Protein AF-A0A1V1WY96-F1 (afdb_monomer_lite)

Secondary structure (DSSP, 8-state):
--TTT-PPPTT-------PPTT---------SS--HHHHHHHHHHHHHHHTTSS--SS-GGGT----------EEEEE-TT--SSS-----TT----TT-GGGGT-EEEEE-TTSS-----------

Radius of gyration: 22.65 Å; chains: 1; bounding box: 55×50×58 Å

pLDDT: mean 75.64, std 17.56, range [29.48, 94.19]

Foldseek 3Di:
DDPPPPDQDVVNDDDDDDDDPPDDDDDDDDDDPDDLVVLVVVLVVLVCLQVQVDFDDPPVVVPHRRDHDPDDWDKDWDAPPDDPPQPFDQPPDDDDDPPDPCCVGTGITTADSNSDDDPPPPPPPDD

Structure (mmCIF, N/CA/C/O backbone):
data_AF-A0A1V1WY96-F1
#
_entry.id   AF-A0A1V1WY96-F1
#
loop_
_atom_site.group_PDB
_atom_site.id
_atom_site.type_symbol
_atom_site.label_atom_id
_atom_site.label_alt_id
_atom_site.label_comp_id
_atom_site.label_asym_id
_atom_site.label_entity_id
_atom_site.label_seq_id
_atom_site.pdbx_PDB_ins_code
_atom_site.Cartn_x
_atom_site.Cartn_y
_atom_site.Cartn_z
_atom_site.occupancy
_atom_site.B_iso_or_equiv
_atom_site.auth_seq_id
_atom_site.auth_comp_id
_atom_site.auth_asym_id
_atom_site.auth_atom_id
_atom_site.pdbx_PDB_model_num
ATOM 1 N N . MET A 1 1 ? 17.750 -10.341 -30.823 1.00 78.44 1 MET A N 1
ATOM 2 C CA . MET A 1 1 ? 18.966 -10.113 -31.627 1.00 78.44 1 MET A CA 1
ATOM 3 C C . MET A 1 1 ? 19.799 -11.375 -31.577 1.00 78.44 1 MET A C 1
ATOM 5 O O . MET A 1 1 ? 19.987 -11.922 -30.493 1.00 78.44 1 MET A O 1
ATOM 9 N N . ASP A 1 2 ? 20.216 -11.881 -32.726 1.00 85.00 2 ASP A N 1
ATOM 10 C CA . ASP A 1 2 ? 21.177 -12.970 -32.767 1.00 85.00 2 ASP A CA 1
ATOM 11 C C . ASP A 1 2 ? 22.559 -12.469 -32.320 1.00 85.00 2 ASP A C 1
ATOM 13 O O . ASP A 1 2 ? 22.990 -11.394 -32.731 1.00 85.00 2 ASP A O 1
ATOM 17 N N . ARG A 1 3 ? 23.236 -13.213 -31.438 1.00 86.06 3 ARG A N 1
ATOM 18 C CA . ARG A 1 3 ? 24.502 -12.761 -30.833 1.00 86.06 3 ARG A CA 1
ATOM 19 C C . ARG A 1 3 ? 25.705 -12.859 -31.775 1.00 86.06 3 ARG A C 1
ATOM 21 O O . ARG A 1 3 ? 26.718 -12.246 -31.475 1.00 86.06 3 ARG A O 1
ATOM 28 N N . ILE A 1 4 ? 25.609 -13.633 -32.857 1.00 90.75 4 ILE A N 1
ATOM 29 C CA . ILE A 1 4 ? 26.703 -13.861 -33.811 1.00 90.75 4 ILE A CA 1
ATOM 30 C C . ILE A 1 4 ? 26.506 -12.977 -35.039 1.00 90.75 4 ILE A C 1
ATOM 32 O O . ILE A 1 4 ? 27.421 -12.290 -35.475 1.00 90.75 4 ILE A O 1
ATOM 36 N N . THR A 1 5 ? 25.294 -12.987 -35.592 1.00 88.88 5 THR A N 1
ATOM 37 C CA . THR A 1 5 ? 24.987 -12.280 -36.846 1.00 88.88 5 THR A CA 1
ATOM 38 C C . THR A 1 5 ? 24.483 -10.860 -36.628 1.00 88.88 5 THR A C 1
ATOM 40 O O . THR A 1 5 ? 24.316 -10.123 -37.596 1.00 88.88 5 THR A O 1
ATOM 43 N N . HIS A 1 6 ? 24.193 -10.473 -35.379 1.00 84.25 6 HIS A N 1
ATOM 44 C CA . HIS A 1 6 ? 23.572 -9.194 -35.014 1.00 84.25 6 HIS A CA 1
ATOM 45 C C . HIS A 1 6 ? 22.208 -8.925 -35.677 1.00 84.25 6 HIS A C 1
ATOM 47 O O . HIS A 1 6 ? 21.600 -7.880 -35.443 1.00 84.25 6 HIS A O 1
ATOM 53 N N . ALA A 1 7 ? 21.677 -9.881 -36.440 1.00 87.56 7 ALA A N 1
ATOM 54 C CA . ALA A 1 7 ? 20.395 -9.770 -37.106 1.00 87.56 7 ALA A CA 1
ATOM 55 C C . ALA A 1 7 ? 19.227 -9.873 -36.111 1.00 87.56 7 ALA A C 1
ATOM 57 O O . ALA A 1 7 ? 19.325 -10.447 -35.014 1.00 87.56 7 ALA A O 1
ATOM 58 N N . ALA A 1 8 ? 18.077 -9.326 -36.505 1.00 85.25 8 ALA A N 1
ATOM 59 C CA . ALA A 1 8 ? 16.819 -9.637 -35.843 1.00 85.25 8 ALA A CA 1
ATOM 60 C C . ALA A 1 8 ? 16.500 -11.128 -36.049 1.00 85.25 8 ALA A C 1
ATOM 62 O O . ALA A 1 8 ? 16.665 -11.657 -37.145 1.00 85.25 8 ALA A O 1
ATOM 63 N N . ARG A 1 9 ? 16.061 -11.813 -34.987 1.00 85.06 9 ARG A N 1
ATOM 64 C CA . ARG A 1 9 ? 15.587 -13.198 -35.104 1.00 85.06 9 ARG A CA 1
ATOM 65 C C . ARG A 1 9 ? 14.174 -13.200 -35.664 1.00 85.06 9 ARG A C 1
ATOM 67 O O . ARG A 1 9 ? 13.407 -12.280 -35.376 1.00 85.06 9 ARG A O 1
ATOM 74 N N . GLU A 1 10 ? 13.837 -14.245 -36.404 1.00 85.56 10 GLU A N 1
ATOM 75 C CA . GLU A 1 10 ? 12.467 -14.495 -36.843 1.00 85.56 10 GLU A CA 1
ATOM 76 C C . GLU A 1 10 ? 11.513 -14.494 -35.633 1.00 85.56 10 GLU A C 1
ATOM 78 O O . GLU A 1 10 ? 11.836 -15.046 -34.580 1.00 85.56 10 GLU A O 1
ATOM 83 N N . GLY A 1 11 ? 10.394 -13.766 -35.737 1.00 83.38 11 GLY A N 1
ATOM 84 C CA . GLY A 1 11 ? 9.447 -13.545 -34.630 1.00 83.38 11 GLY A CA 1
ATOM 85 C C . GLY A 1 11 ? 9.955 -12.653 -33.483 1.00 83.38 11 GLY A C 1
ATOM 86 O O . GLY A 1 11 ? 9.235 -12.416 -32.519 1.00 83.38 11 GLY A O 1
ATOM 87 N N . GLY A 1 12 ? 11.185 -12.137 -33.560 1.00 80.31 12 GLY A N 1
ATOM 88 C CA . GLY A 1 12 ? 11.792 -11.335 -32.495 1.00 80.31 12 GLY A CA 1
ATOM 89 C C . GLY A 1 12 ? 11.283 -9.895 -32.414 1.00 80.31 12 GLY A C 1
ATOM 90 O O . GLY A 1 12 ? 11.496 -9.241 -31.393 1.00 80.31 12 GLY A O 1
ATOM 91 N N . LEU A 1 13 ? 10.622 -9.403 -33.463 1.00 82.12 13 LEU A N 1
ATOM 92 C CA . LEU A 1 13 ? 10.001 -8.083 -33.484 1.00 82.12 13 LEU A CA 1
ATOM 93 C C . LEU A 1 13 ? 8.552 -8.200 -33.004 1.00 82.12 13 LEU A C 1
ATOM 95 O O . LEU A 1 13 ? 7.729 -8.843 -33.648 1.00 82.12 13 LEU A O 1
ATOM 99 N N . HIS A 1 14 ? 8.252 -7.571 -31.875 1.00 80.88 14 HIS A N 1
ATOM 100 C CA . HIS A 1 14 ? 6.918 -7.517 -31.292 1.00 80.88 14 HIS A CA 1
ATOM 101 C C . HIS A 1 14 ? 6.662 -6.112 -30.748 1.00 80.88 14 HIS A C 1
ATOM 103 O O . HIS A 1 14 ? 7.597 -5.395 -30.392 1.00 80.88 14 HIS A O 1
ATOM 109 N N . TYR A 1 15 ? 5.391 -5.724 -30.704 1.00 78.94 15 TYR A N 1
ATOM 110 C CA . TYR A 1 15 ? 4.938 -4.493 -30.071 1.00 78.94 15 TYR A CA 1
ATOM 111 C C . TYR A 1 15 ? 4.292 -4.828 -28.727 1.00 78.94 15 TYR A C 1
ATOM 113 O O . TYR A 1 15 ? 3.721 -5.903 -28.547 1.00 78.94 15 TYR A O 1
ATOM 121 N N . PHE A 1 16 ? 4.370 -3.897 -27.787 1.00 77.06 16 PHE A N 1
ATOM 122 C CA . PHE A 1 16 ? 3.682 -3.978 -26.508 1.00 77.06 16 PHE A CA 1
ATOM 123 C C . PHE A 1 16 ? 3.069 -2.618 -26.182 1.00 77.06 16 PHE A C 1
ATOM 125 O O . PHE A 1 16 ? 3.572 -1.578 -26.607 1.00 77.06 16 PHE A O 1
ATOM 132 N N . LEU A 1 17 ? 1.966 -2.639 -25.439 1.00 78.88 17 LEU A N 1
ATOM 133 C CA . LEU A 1 17 ? 1.388 -1.439 -24.853 1.00 78.88 17 LEU A CA 1
ATOM 134 C C . LEU A 1 17 ? 2.145 -1.149 -23.552 1.00 78.88 17 LEU A C 1
ATOM 136 O O . LEU A 1 17 ? 2.170 -1.991 -22.655 1.00 78.88 17 LEU A O 1
ATOM 140 N N . GLU A 1 18 ? 2.774 0.016 -23.456 1.00 77.88 18 GLU A N 1
ATOM 141 C CA . GLU A 1 18 ? 3.439 0.481 -22.237 1.00 77.88 18 GLU A CA 1
ATOM 142 C C . GLU A 1 18 ? 2.661 1.663 -21.651 1.00 77.88 18 GLU A C 1
ATOM 144 O O . GLU A 1 18 ? 2.205 2.542 -22.384 1.00 77.88 18 GLU A O 1
ATOM 149 N N . PHE A 1 19 ? 2.522 1.686 -20.322 1.00 82.56 19 PHE A N 1
ATOM 150 C CA . PHE A 1 19 ? 2.128 2.904 -19.619 1.00 82.56 19 PHE A CA 1
ATOM 151 C C . PHE A 1 19 ? 3.234 3.945 -19.776 1.00 82.56 19 PHE A C 1
ATOM 153 O O . PHE A 1 19 ? 4.424 3.633 -19.652 1.00 82.56 19 PHE A O 1
ATOM 160 N N . SER A 1 20 ? 2.838 5.188 -20.025 1.00 84.38 20 SER A N 1
ATOM 161 C CA . SER A 1 20 ? 3.782 6.299 -20.048 1.00 84.38 20 SER A CA 1
ATOM 162 C C . SER A 1 20 ? 4.329 6.546 -18.636 1.00 84.38 20 SER A C 1
ATOM 164 O O . SER A 1 20 ? 3.611 6.339 -17.653 1.00 84.38 20 SER A O 1
ATOM 166 N N . PRO A 1 21 ? 5.581 7.020 -18.495 1.00 85.50 21 PRO A N 1
ATOM 167 C CA . PRO A 1 21 ? 6.103 7.438 -17.199 1.00 85.50 21 PRO A CA 1
ATOM 168 C C . PRO A 1 21 ? 5.195 8.482 -16.537 1.00 85.50 21 PRO A C 1
ATOM 170 O O . PRO A 1 21 ? 4.610 9.319 -17.224 1.00 85.50 21 PRO A O 1
ATOM 173 N N . ASN A 1 22 ? 5.136 8.462 -15.204 1.00 87.56 22 ASN A N 1
ATOM 174 C CA . ASN A 1 22 ? 4.369 9.405 -14.377 1.00 87.56 22 ASN A CA 1
ATOM 175 C C . ASN A 1 22 ? 2.843 9.349 -14.568 1.00 87.56 22 ASN A C 1
ATOM 177 O O . ASN A 1 22 ? 2.151 10.314 -14.251 1.00 87.56 22 ASN A O 1
ATOM 181 N N . GLN A 1 23 ? 2.305 8.243 -15.086 1.00 90.12 23 GLN A N 1
ATOM 182 C CA . GLN A 1 23 ? 0.867 7.995 -15.027 1.00 90.12 23 GLN A CA 1
ATOM 183 C C . GLN A 1 23 ? 0.465 7.496 -13.639 1.00 90.12 23 GLN A C 1
ATOM 185 O O . GLN A 1 23 ? 1.159 6.672 -13.042 1.00 90.12 23 GLN A O 1
ATOM 190 N N . THR A 1 24 ? -0.672 7.987 -13.158 1.00 91.94 24 THR A N 1
ATOM 191 C CA . THR A 1 24 ? -1.279 7.603 -11.884 1.00 91.94 24 THR A CA 1
ATOM 192 C C . THR A 1 24 ? -2.556 6.807 -12.134 1.00 91.94 24 THR A C 1
ATOM 194 O O . THR A 1 24 ? -3.201 6.940 -13.178 1.00 91.94 24 THR A O 1
ATOM 197 N N . PHE A 1 25 ? -2.898 5.932 -11.196 1.00 91.69 25 PHE A N 1
ATOM 198 C CA . PHE A 1 25 ? -4.135 5.162 -11.215 1.00 91.69 25 PHE A CA 1
ATOM 199 C C . PHE A 1 25 ? -4.571 4.864 -9.785 1.00 91.69 25 PHE A C 1
ATOM 201 O O . PHE A 1 25 ? -3.733 4.732 -8.893 1.00 91.69 25 PHE A O 1
ATOM 208 N N . ASP A 1 26 ? -5.878 4.721 -9.592 1.00 92.88 26 ASP A N 1
ATOM 209 C CA . ASP A 1 26 ? -6.457 4.417 -8.289 1.00 92.88 26 ASP A CA 1
ATOM 210 C C . ASP A 1 26 ? -6.560 2.905 -8.080 1.00 92.88 26 ASP A C 1
ATOM 212 O O . ASP A 1 26 ? -6.959 2.153 -8.976 1.00 92.88 26 ASP A O 1
ATOM 216 N N . VAL A 1 27 ? -6.228 2.453 -6.871 1.00 90.81 27 VAL A N 1
ATOM 217 C CA . VAL A 1 27 ? -6.356 1.054 -6.457 1.00 90.81 27 VAL A CA 1
ATOM 218 C C . VAL A 1 27 ? -7.201 0.990 -5.199 1.00 90.81 27 VAL A C 1
ATOM 220 O O . VAL A 1 27 ? -6.940 1.691 -4.228 1.00 90.81 27 VAL A O 1
ATOM 223 N N . VAL A 1 28 ? -8.196 0.104 -5.203 1.00 91.81 28 VAL A N 1
ATOM 224 C CA . VAL A 1 28 ? -9.032 -0.164 -4.031 1.00 91.81 28 VAL A CA 1
ATOM 225 C C . VAL A 1 28 ? -8.803 -1.601 -3.584 1.00 91.81 28 VAL A C 1
ATOM 227 O O . VAL A 1 28 ? -9.186 -2.546 -4.274 1.00 91.81 28 VAL A O 1
ATOM 230 N N . LEU A 1 29 ? -8.202 -1.764 -2.407 1.00 89.94 29 LEU A N 1
ATOM 231 C CA . LEU A 1 29 ? -8.052 -3.053 -1.738 1.00 89.94 29 LEU A CA 1
ATOM 232 C C . LEU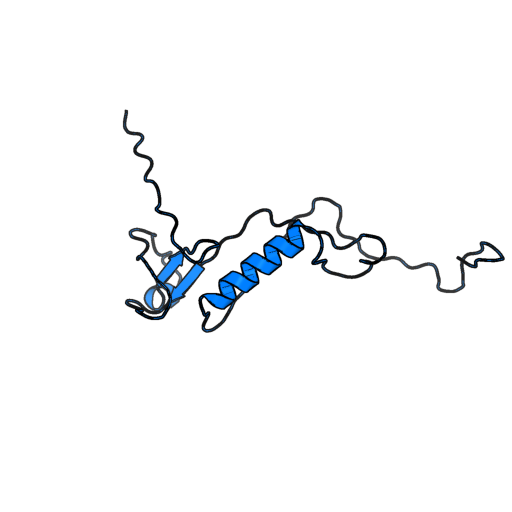 A 1 29 ? -9.179 -3.222 -0.718 1.00 89.94 29 LEU A C 1
ATOM 234 O O . LEU A 1 29 ? -9.427 -2.341 0.100 1.00 89.94 29 LEU A O 1
ATOM 238 N N . ARG A 1 30 ? -9.875 -4.361 -0.764 1.00 90.69 30 ARG A N 1
ATOM 239 C CA . ARG A 1 30 ? -10.950 -4.691 0.180 1.00 90.69 30 ARG A CA 1
ATOM 240 C C . ARG A 1 30 ? -10.604 -5.974 0.913 1.00 90.69 30 ARG A C 1
ATOM 242 O O . ARG A 1 30 ? -10.426 -7.014 0.284 1.00 90.69 30 ARG A O 1
ATOM 249 N N . VAL A 1 31 ? -10.544 -5.898 2.238 1.00 88.19 31 VAL A N 1
ATOM 250 C CA . VAL A 1 31 ? -10.286 -7.046 3.112 1.00 88.19 31 VAL A CA 1
ATOM 251 C C . VAL A 1 31 ? -11.557 -7.343 3.896 1.00 88.19 31 VAL A C 1
ATOM 253 O O . VAL A 1 31 ? -12.074 -6.481 4.601 1.00 88.19 31 VAL A O 1
ATOM 256 N N . VAL A 1 32 ? -12.078 -8.560 3.756 1.00 89.12 32 VAL A N 1
ATOM 257 C CA . VAL A 1 32 ? -13.258 -9.014 4.503 1.00 89.12 32 VAL A CA 1
ATOM 258 C C . VAL A 1 32 ? -12.807 -9.507 5.874 1.00 89.12 32 VAL A C 1
ATOM 260 O O . VAL A 1 32 ? -11.874 -10.302 5.952 1.00 89.12 32 VAL A O 1
ATOM 263 N N . ASN A 1 33 ? -13.480 -9.055 6.937 1.00 86.06 33 ASN A N 1
ATOM 264 C CA . ASN A 1 33 ? -13.131 -9.345 8.335 1.00 86.06 33 ASN A CA 1
ATOM 265 C C . ASN A 1 33 ? -11.653 -9.030 8.653 1.00 86.06 33 ASN A C 1
ATOM 267 O O . ASN A 1 33 ? -10.884 -9.939 8.976 1.00 86.06 33 ASN A O 1
ATOM 271 N N . PRO A 1 34 ? -11.218 -7.764 8.509 1.00 87.81 34 PRO A N 1
ATOM 272 C CA . PRO A 1 34 ? -9.821 -7.412 8.701 1.00 87.81 34 PRO A CA 1
ATOM 273 C C . PRO A 1 34 ? -9.411 -7.525 10.179 1.00 87.81 34 PRO A C 1
ATOM 275 O O . PRO A 1 34 ? -10.145 -7.119 11.078 1.00 87.81 34 PRO A O 1
ATOM 278 N N . ASP A 1 35 ? -8.204 -8.036 10.407 1.00 86.19 35 ASP A N 1
ATOM 279 C CA . ASP A 1 35 ? -7.485 -8.033 11.680 1.00 86.19 35 ASP A CA 1
ATOM 280 C C . ASP A 1 35 ? -6.423 -6.915 11.642 1.00 86.19 35 ASP A C 1
ATOM 282 O O . ASP A 1 35 ? -5.913 -6.625 10.549 1.00 86.19 35 ASP A O 1
ATOM 286 N N . PRO A 1 36 ? -6.060 -6.284 12.775 1.00 82.69 36 PRO A N 1
ATOM 287 C CA . PRO A 1 36 ? -4.979 -5.298 12.825 1.00 82.69 36 PRO A CA 1
ATOM 288 C C . PRO A 1 36 ? -3.680 -5.720 12.113 1.00 82.69 36 PRO A C 1
ATOM 290 O O . PRO A 1 36 ? -3.012 -4.884 11.502 1.00 82.69 36 PRO A O 1
ATOM 293 N N . VAL A 1 37 ? -3.331 -7.011 12.114 1.00 84.62 37 VAL A N 1
ATOM 294 C CA . VAL A 1 37 ? -2.149 -7.538 11.408 1.00 84.62 37 VAL A CA 1
ATOM 295 C C . VAL A 1 37 ? -2.242 -7.336 9.891 1.00 84.62 37 VAL A C 1
ATOM 297 O O . VAL A 1 37 ? -1.223 -7.087 9.241 1.00 84.62 37 VAL A O 1
ATOM 300 N N . HIS A 1 38 ? -3.442 -7.391 9.306 1.00 87.62 38 HIS A N 1
ATOM 301 C CA . HIS A 1 38 ? -3.629 -7.170 7.870 1.00 87.62 38 HIS A CA 1
ATOM 302 C C . HIS A 1 38 ? -3.252 -5.747 7.455 1.00 87.62 38 HIS A C 1
ATOM 304 O O . HIS A 1 38 ? -2.684 -5.563 6.381 1.00 87.62 38 HIS A O 1
ATOM 310 N N . LEU A 1 39 ? -3.497 -4.752 8.311 1.00 85.19 39 LEU A N 1
ATOM 311 C CA . LEU A 1 39 ? -3.074 -3.378 8.045 1.00 85.19 39 LEU A CA 1
ATOM 312 C C . LEU A 1 39 ? -1.546 -3.261 8.021 1.00 85.19 39 LEU A C 1
ATOM 314 O O . LEU A 1 39 ? -0.989 -2.608 7.146 1.00 85.19 39 LEU A O 1
ATOM 318 N N . GLY A 1 40 ? -0.864 -3.984 8.914 1.00 84.44 40 GLY A N 1
ATOM 319 C CA . GLY A 1 40 ? 0.595 -4.089 8.894 1.00 84.44 40 GLY A CA 1
ATOM 320 C C . GLY A 1 40 ? 1.141 -4.708 7.601 1.00 84.44 40 GLY A C 1
ATOM 321 O O . GLY A 1 40 ? 2.184 -4.281 7.111 1.00 84.44 40 GLY A O 1
ATOM 322 N N . LEU A 1 41 ? 0.434 -5.679 7.013 1.00 89.75 41 LEU A N 1
ATOM 323 C CA . LEU A 1 41 ? 0.805 -6.256 5.714 1.00 89.75 41 LEU A CA 1
ATOM 324 C C . LEU A 1 41 ? 0.598 -5.268 4.560 1.00 89.75 41 LEU A C 1
ATOM 326 O O . LEU A 1 41 ? 1.440 -5.213 3.666 1.00 89.75 41 LEU A O 1
ATOM 330 N N . ILE A 1 42 ? -0.475 -4.474 4.589 1.00 90.12 42 ILE A N 1
ATOM 331 C CA . ILE A 1 42 ? -0.719 -3.422 3.590 1.00 90.12 42 ILE A CA 1
ATOM 332 C C . ILE A 1 42 ? 0.385 -2.363 3.671 1.00 90.12 42 ILE A C 1
ATOM 334 O O . ILE A 1 42 ? 1.039 -2.101 2.665 1.00 90.12 42 ILE A O 1
ATOM 338 N N . ALA A 1 43 ? 0.685 -1.856 4.869 1.00 87.94 43 ALA A N 1
ATOM 339 C CA . ALA A 1 43 ? 1.765 -0.891 5.080 1.00 87.94 43 ALA A CA 1
ATOM 340 C C . ALA A 1 43 ? 3.137 -1.446 4.648 1.00 87.94 43 ALA A C 1
ATOM 342 O O . ALA A 1 43 ? 3.969 -0.734 4.080 1.00 87.94 43 ALA A O 1
ATOM 343 N N . LEU A 1 44 ? 3.383 -2.743 4.874 1.00 89.94 44 LEU A N 1
ATOM 344 C CA . LEU A 1 44 ? 4.571 -3.415 4.355 1.00 89.94 44 LEU A CA 1
ATOM 345 C C . LEU A 1 44 ? 4.601 -3.369 2.823 1.00 89.94 44 LEU A C 1
ATOM 347 O O . LEU A 1 44 ? 5.626 -3.009 2.257 1.00 89.94 44 LEU A O 1
ATOM 351 N N . TRP A 1 45 ? 3.508 -3.720 2.145 1.00 92.75 45 TRP A N 1
ATOM 352 C CA . TRP A 1 45 ? 3.455 -3.696 0.681 1.00 92.75 45 TRP A CA 1
ATOM 353 C C . TRP A 1 45 ? 3.664 -2.301 0.108 1.00 92.75 45 TRP A C 1
ATOM 355 O O . TRP A 1 45 ? 4.429 -2.167 -0.844 1.00 92.75 45 TRP A O 1
ATOM 365 N N . GLU A 1 46 ? 3.055 -1.275 0.697 1.00 92.19 46 GLU A N 1
ATOM 366 C CA . GLU A 1 46 ? 3.263 0.120 0.296 1.00 92.19 46 GLU A CA 1
ATOM 367 C C . GLU A 1 46 ? 4.744 0.506 0.390 1.00 92.19 46 GLU A C 1
ATOM 369 O O . GLU A 1 46 ? 5.327 0.994 -0.580 1.00 92.19 46 GLU A O 1
ATOM 374 N N . ARG A 1 47 ? 5.405 0.160 1.503 1.00 92.38 47 ARG A N 1
ATOM 375 C CA . ARG A 1 47 ? 6.853 0.356 1.662 1.00 92.38 47 ARG A CA 1
ATOM 376 C C . ARG A 1 47 ? 7.665 -0.393 0.602 1.00 92.38 47 ARG A C 1
ATOM 378 O O . ARG A 1 47 ? 8.633 0.143 0.055 1.00 92.38 47 ARG A O 1
ATOM 385 N N . GLU A 1 48 ? 7.330 -1.649 0.324 1.00 94.19 48 GLU A N 1
ATOM 386 C CA . GLU A 1 48 ? 8.046 -2.444 -0.680 1.00 94.19 48 GLU A CA 1
ATOM 387 C C . GLU A 1 48 ? 7.833 -1.897 -2.104 1.00 94.19 48 GLU A C 1
ATOM 389 O O . GLU A 1 48 ? 8.746 -1.979 -2.930 1.00 94.19 48 GLU A O 1
ATOM 394 N N . ILE A 1 49 ? 6.670 -1.300 -2.388 1.00 93.94 49 ILE A N 1
ATOM 395 C CA . ILE A 1 49 ? 6.392 -0.585 -3.642 1.00 93.94 49 ILE A CA 1
ATOM 396 C C . ILE A 1 49 ? 7.289 0.647 -3.747 1.00 93.94 49 ILE A C 1
ATOM 398 O O . ILE A 1 49 ? 8.021 0.781 -4.727 1.00 93.94 49 ILE A O 1
ATOM 402 N N . ASP A 1 50 ? 7.305 1.498 -2.721 1.00 92.94 50 ASP A N 1
ATOM 403 C CA . ASP A 1 50 ? 8.072 2.748 -2.730 1.00 92.94 50 ASP A CA 1
ATOM 404 C C . ASP A 1 50 ? 9.586 2.526 -2.805 1.00 92.94 50 ASP A C 1
ATOM 406 O O . ASP A 1 50 ? 10.313 3.274 -3.466 1.00 92.94 50 ASP A O 1
ATOM 410 N N . THR A 1 51 ? 10.086 1.462 -2.176 1.00 93.44 51 THR A N 1
ATOM 411 C CA . THR A 1 51 ? 11.499 1.060 -2.292 1.00 93.44 51 THR A CA 1
ATOM 412 C C . THR A 1 51 ? 11.821 0.427 -3.654 1.00 93.44 51 THR A C 1
ATOM 414 O O . THR A 1 51 ? 12.991 0.288 -4.028 1.00 93.44 51 THR A O 1
ATOM 417 N N . GLY A 1 52 ? 10.801 0.069 -4.440 1.00 91.00 52 GLY A N 1
ATOM 418 C CA . GLY A 1 52 ? 10.926 -0.585 -5.739 1.00 91.00 52 GLY A CA 1
ATOM 419 C C . GLY A 1 52 ? 11.355 -2.052 -5.654 1.00 91.00 52 GLY A C 1
ATOM 420 O O . GLY A 1 52 ? 11.869 -2.586 -6.653 1.00 91.00 52 GLY A O 1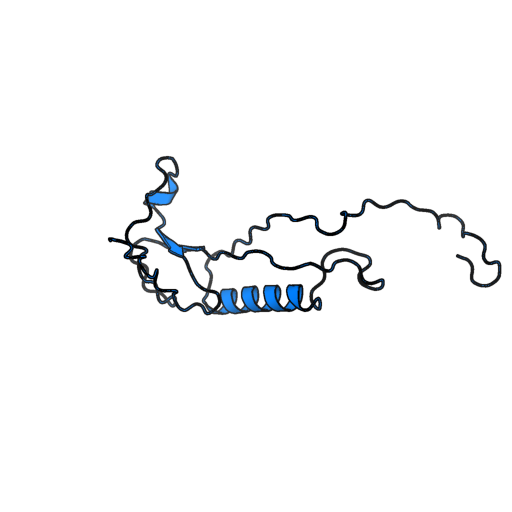
ATOM 421 N N . ILE A 1 53 ? 11.184 -2.672 -4.480 1.00 92.44 53 ILE A N 1
ATOM 422 C CA . ILE A 1 53 ? 11.359 -4.111 -4.249 1.00 92.44 53 ILE A CA 1
ATOM 423 C C . ILE A 1 53 ? 10.151 -4.851 -4.820 1.00 92.44 53 ILE A C 1
ATOM 425 O O . ILE A 1 53 ? 10.316 -5.737 -5.662 1.00 92.44 53 ILE A O 1
ATOM 429 N N . LEU A 1 54 ? 8.941 -4.438 -4.431 1.00 91.94 54 LEU A N 1
ATOM 430 C CA . LEU A 1 54 ? 7.707 -4.927 -5.027 1.00 91.94 54 LEU A CA 1
ATOM 431 C C . LEU A 1 54 ? 7.460 -4.178 -6.340 1.00 91.94 54 LEU A C 1
ATOM 433 O O . LEU A 1 54 ? 7.314 -2.958 -6.373 1.00 91.94 54 LEU A O 1
ATOM 437 N N . ARG A 1 55 ? 7.447 -4.925 -7.445 1.00 91.69 55 ARG A N 1
ATOM 438 C CA . ARG A 1 55 ? 7.213 -4.405 -8.797 1.00 91.69 55 ARG A CA 1
ATOM 439 C C . ARG A 1 55 ? 6.021 -5.103 -9.417 1.00 91.69 55 ARG A C 1
ATOM 441 O O . ARG A 1 55 ? 5.839 -6.303 -9.223 1.00 91.69 55 ARG A O 1
ATOM 448 N N . VAL A 1 56 ? 5.246 -4.358 -10.193 1.00 87.94 56 VAL A N 1
ATOM 449 C CA . VAL A 1 56 ? 4.002 -4.848 -10.790 1.00 87.94 56 VAL A CA 1
ATOM 450 C C . VAL A 1 56 ? 4.153 -4.963 -12.305 1.00 87.94 56 VAL A C 1
ATOM 452 O O . VAL A 1 56 ? 4.699 -4.075 -12.958 1.00 87.94 56 VAL A O 1
ATOM 455 N N . GLY A 1 57 ? 3.648 -6.063 -12.866 1.00 86.69 57 GLY A N 1
ATOM 456 C CA . GLY A 1 57 ? 3.663 -6.334 -14.303 1.00 86.69 57 GLY A CA 1
ATOM 457 C C . GLY A 1 57 ? 4.879 -7.133 -14.783 1.00 86.69 57 GLY A C 1
ATOM 458 O O . GLY A 1 57 ? 5.612 -7.743 -14.005 1.00 86.69 57 GLY A O 1
ATOM 459 N N . GLY A 1 58 ? 5.054 -7.177 -16.105 1.00 83.50 58 GLY A N 1
ATOM 460 C CA . GLY A 1 58 ? 6.155 -7.884 -16.762 1.00 83.50 58 GLY A CA 1
ATOM 461 C C . GLY A 1 58 ? 7.435 -7.052 -16.873 1.00 83.50 58 GLY A C 1
ATOM 462 O O . GLY A 1 58 ? 7.485 -5.888 -16.486 1.00 83.50 58 GLY A O 1
ATOM 463 N N . LEU A 1 59 ? 8.482 -7.655 -17.451 1.00 84.25 59 LEU A N 1
ATOM 464 C CA . LEU A 1 59 ? 9.739 -6.970 -17.801 1.00 84.25 59 LEU A CA 1
ATOM 465 C C . LEU A 1 59 ? 10.474 -6.326 -16.603 1.00 84.25 59 LEU A C 1
ATOM 467 O O . LEU A 1 59 ? 11.294 -5.419 -16.755 1.00 84.25 59 LEU A O 1
ATOM 471 N N . THR A 1 60 ? 10.238 -6.831 -15.392 1.00 86.31 60 THR A N 1
ATOM 472 C CA . THR A 1 60 ? 10.885 -6.341 -14.164 1.00 86.31 60 THR A CA 1
ATOM 473 C C . THR A 1 60 ? 12.403 -6.533 -14.178 1.00 86.31 60 THR A C 1
ATOM 475 O O . THR A 1 60 ? 13.130 -5.723 -13.595 1.00 86.31 60 THR A O 1
ATOM 478 N N . SER A 1 61 ? 12.891 -7.548 -14.903 1.00 84.81 61 SER A N 1
ATOM 479 C CA . SER A 1 61 ? 14.315 -7.850 -15.111 1.00 84.81 61 SER A CA 1
ATOM 480 C C . SER A 1 61 ? 15.070 -6.771 -15.890 1.00 84.81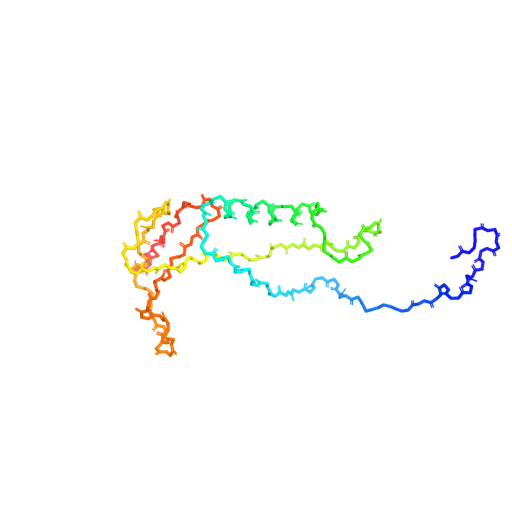 61 SER A C 1
ATOM 482 O O . SER A 1 61 ? 16.277 -6.637 -15.719 1.00 84.81 61 SER A O 1
ATOM 484 N N . ILE A 1 62 ? 14.368 -5.969 -16.696 1.00 86.88 62 ILE A N 1
ATOM 485 C CA . ILE A 1 62 ? 14.930 -4.814 -17.415 1.00 86.88 62 ILE A CA 1
ATOM 486 C C . ILE A 1 62 ? 14.547 -3.479 -16.754 1.00 86.88 62 ILE A C 1
ATOM 488 O O . ILE A 1 62 ? 14.657 -2.419 -17.363 1.00 86.88 62 ILE A O 1
ATOM 492 N N . GLY A 1 63 ? 14.096 -3.519 -15.495 1.00 83.44 63 GLY A N 1
ATOM 493 C CA . GLY A 1 63 ? 13.839 -2.330 -14.679 1.00 83.44 63 GLY A CA 1
ATOM 494 C C . GLY A 1 63 ? 12.438 -1.724 -14.803 1.00 83.44 63 GLY A C 1
ATOM 495 O O . GLY A 1 63 ? 12.226 -0.630 -14.282 1.00 83.44 63 GLY A O 1
ATOM 496 N N . ARG A 1 64 ? 11.484 -2.403 -15.457 1.00 87.50 64 ARG A N 1
ATOM 497 C CA . ARG A 1 64 ? 10.077 -1.965 -15.548 1.00 87.50 64 ARG A CA 1
ATOM 498 C C . ARG A 1 64 ? 9.267 -2.330 -14.295 1.00 87.50 64 ARG A C 1
ATOM 500 O O . ARG A 1 64 ? 9.727 -3.098 -13.449 1.00 87.50 64 ARG A O 1
ATOM 507 N N . GLY A 1 65 ? 8.064 -1.757 -14.187 1.00 88.88 65 GLY A N 1
ATOM 508 C CA . GLY A 1 65 ? 7.094 -2.080 -13.132 1.00 88.88 65 GLY A CA 1
ATOM 509 C C . GLY A 1 65 ? 7.329 -1.384 -11.791 1.00 88.88 65 GLY A C 1
ATOM 510 O O . GLY A 1 65 ? 6.789 -1.823 -10.778 1.00 88.88 65 GLY A O 1
ATOM 511 N N . ARG A 1 66 ? 8.158 -0.331 -11.761 1.00 92.06 66 ARG A N 1
ATOM 512 C CA . ARG A 1 66 ? 8.315 0.523 -10.577 1.00 92.06 66 ARG A CA 1
ATOM 513 C C . ARG A 1 66 ? 7.100 1.427 -10.441 1.00 92.06 66 ARG A C 1
ATOM 515 O O . ARG A 1 66 ? 6.721 2.088 -11.404 1.00 92.06 66 ARG A O 1
ATOM 522 N N . LEU A 1 67 ? 6.551 1.458 -9.241 1.00 92.75 67 LEU A N 1
ATOM 523 C CA . LEU A 1 67 ? 5.439 2.308 -8.856 1.00 92.75 67 LEU A CA 1
ATOM 524 C C . LEU A 1 67 ? 5.845 3.104 -7.617 1.00 92.75 67 LEU A C 1
ATOM 526 O O . LEU A 1 67 ? 6.887 2.839 -7.016 1.00 92.75 67 LEU A O 1
ATOM 530 N N . LYS A 1 68 ? 5.023 4.083 -7.269 1.00 93.50 68 LYS A N 1
ATOM 531 C CA . LYS A 1 68 ? 5.130 4.845 -6.034 1.00 93.50 68 LYS A CA 1
ATOM 532 C C . LYS A 1 68 ? 3.724 5.049 -5.493 1.00 93.50 68 LYS A C 1
ATOM 534 O O . LYS A 1 68 ? 2.811 5.299 -6.281 1.00 93.50 68 LYS A O 1
ATOM 539 N N . VAL A 1 69 ? 3.557 4.944 -4.185 1.00 93.06 69 VAL A N 1
ATOM 540 C CA . VAL A 1 69 ? 2.299 5.280 -3.524 1.00 93.06 69 VAL A CA 1
ATOM 541 C C . VAL A 1 69 ? 2.258 6.799 -3.348 1.00 93.06 69 VAL A C 1
ATOM 543 O O . VAL A 1 69 ? 3.120 7.386 -2.696 1.00 93.06 69 VAL A O 1
ATOM 546 N N . GLU A 1 70 ? 1.301 7.467 -3.996 1.00 92.31 70 GLU A N 1
ATOM 547 C CA . GLU A 1 70 ? 1.137 8.923 -3.857 1.00 92.31 70 GLU A CA 1
ATOM 548 C C . GLU A 1 70 ? 0.230 9.299 -2.687 1.00 92.31 70 GLU A C 1
ATOM 550 O O . GLU A 1 70 ? 0.503 10.265 -1.976 1.00 92.31 70 GLU A O 1
ATOM 555 N N . ASN A 1 71 ? -0.846 8.541 -2.493 1.00 88.06 71 ASN A N 1
ATOM 556 C CA . ASN A 1 71 ? -1.805 8.737 -1.420 1.00 88.06 71 ASN A CA 1
ATOM 557 C C . ASN A 1 71 ? -2.327 7.371 -0.968 1.00 88.06 71 ASN A C 1
ATOM 559 O O . ASN A 1 71 ? -2.562 6.499 -1.805 1.00 88.06 71 ASN A O 1
ATOM 563 N N . SER A 1 72 ? -2.523 7.209 0.337 1.00 88.56 72 SER A N 1
ATOM 564 C CA . SER A 1 72 ? -3.120 6.015 0.923 1.00 88.56 72 SER A CA 1
ATOM 565 C C . SER A 1 72 ? -4.124 6.410 1.998 1.00 88.56 72 SER A C 1
ATOM 567 O O . SER A 1 72 ? -3.845 7.236 2.869 1.00 88.56 72 SER A O 1
ATOM 569 N N . GLN A 1 73 ? -5.319 5.832 1.914 1.00 86.38 73 GLN A N 1
ATOM 570 C CA . GLN A 1 73 ? -6.400 6.033 2.868 1.00 86.38 73 GLN A CA 1
ATOM 571 C C . GLN A 1 73 ? -6.940 4.672 3.297 1.00 86.38 73 GLN A C 1
ATOM 573 O O . GLN A 1 73 ? -7.199 3.801 2.466 1.00 86.38 73 GLN A O 1
ATOM 578 N N . HIS A 1 74 ? -7.143 4.519 4.603 1.00 85.25 74 HIS A N 1
ATOM 579 C CA . HIS A 1 74 ? -7.607 3.282 5.211 1.00 85.25 74 HIS A CA 1
ATOM 580 C C . HIS A 1 74 ? -8.909 3.531 5.965 1.00 85.25 74 HIS A C 1
ATOM 582 O O . HIS A 1 74 ? -8.935 4.283 6.941 1.00 85.25 74 HIS A O 1
ATOM 588 N N . ASP A 1 75 ? -9.971 2.854 5.538 1.00 84.81 75 ASP A N 1
ATOM 589 C CA . ASP A 1 75 ? -11.292 2.946 6.152 1.00 84.81 75 ASP A CA 1
ATOM 590 C C . ASP A 1 75 ? -11.721 1.567 6.672 1.00 84.81 75 ASP A C 1
ATOM 592 O O . ASP A 1 75 ? -11.768 0.589 5.919 1.00 84.81 75 ASP A O 1
ATOM 596 N N . LEU A 1 76 ? -12.050 1.479 7.965 1.00 84.12 76 LEU A N 1
ATOM 597 C CA . LEU A 1 76 ? -12.699 0.303 8.545 1.00 84.12 76 LEU A CA 1
ATOM 598 C C . LEU A 1 76 ? -14.208 0.500 8.552 1.00 84.12 76 LEU A C 1
ATOM 600 O O . LEU A 1 76 ? -14.713 1.462 9.127 1.00 84.12 76 LEU A O 1
ATOM 604 N N . PHE A 1 77 ? -14.927 -0.473 8.009 1.00 84.44 77 PHE A N 1
ATOM 605 C CA . PHE A 1 77 ? -16.378 -0.552 8.109 1.00 84.44 77 PHE A CA 1
ATOM 606 C C . PHE A 1 77 ? -16.736 -1.597 9.163 1.00 84.44 77 PHE A C 1
ATOM 608 O O . PHE A 1 77 ? -16.420 -2.777 9.006 1.00 84.44 77 PHE A O 1
ATOM 615 N N . ALA A 1 78 ? -17.379 -1.168 10.247 1.00 82.62 78 ALA A N 1
ATOM 616 C CA . ALA A 1 78 ? -17.790 -2.051 11.336 1.00 82.62 78 ALA A CA 1
ATOM 617 C C . ALA A 1 78 ? -19.228 -1.760 11.778 1.00 82.62 78 ALA A C 1
ATOM 619 O O . ALA A 1 78 ? -19.763 -0.681 11.528 1.00 82.62 78 ALA A O 1
ATOM 620 N N . LEU A 1 79 ? -19.867 -2.734 12.432 1.00 81.12 79 LEU A N 1
ATOM 621 C CA . LEU A 1 79 ? -21.195 -2.534 13.013 1.00 81.12 79 LEU A CA 1
ATOM 622 C C . LEU A 1 79 ? -21.146 -1.450 14.108 1.00 81.12 79 LEU A C 1
ATOM 624 O O . LEU A 1 79 ? -20.151 -1.376 14.842 1.00 81.12 79 LEU A O 1
ATOM 628 N N . PRO A 1 80 ? -22.220 -0.657 14.283 1.00 74.94 80 PRO A N 1
ATOM 629 C CA . PRO A 1 80 ? -22.305 0.320 15.360 1.00 74.94 80 PRO A CA 1
ATOM 630 C C . PRO A 1 80 ? -22.024 -0.318 16.727 1.00 74.94 80 PRO A C 1
ATOM 632 O O . PRO A 1 80 ? -22.654 -1.302 17.115 1.00 74.94 80 PRO A O 1
ATOM 635 N N . GLY A 1 81 ? -21.069 0.245 17.471 1.00 70.88 81 GLY A N 1
ATOM 636 C CA . GLY A 1 81 ? -20.704 -0.242 18.805 1.00 70.88 81 GLY A CA 1
ATOM 637 C C . GLY A 1 81 ? -19.769 -1.457 18.830 1.00 70.88 81 GLY A C 1
ATOM 638 O O . GLY A 1 81 ? -19.654 -2.094 19.877 1.00 70.88 81 GLY A O 1
ATOM 639 N N . TYR A 1 82 ? -19.097 -1.781 17.720 1.00 74.56 82 TYR A N 1
ATOM 640 C CA . TYR A 1 82 ? -18.037 -2.792 17.684 1.00 74.56 82 TYR A CA 1
ATOM 641 C C . TYR A 1 82 ? -16.955 -2.532 18.753 1.00 74.56 82 TYR A C 1
ATOM 643 O O . TYR A 1 82 ? -16.450 -1.418 18.885 1.00 74.56 82 TYR A O 1
ATOM 651 N N . LYS A 1 83 ? -16.597 -3.578 19.513 1.00 70.69 83 LYS A N 1
ATOM 652 C CA . LYS A 1 83 ? -15.588 -3.561 20.597 1.00 70.69 83 LYS A CA 1
ATOM 653 C C . LYS A 1 83 ? -14.507 -4.638 20.427 1.00 70.69 83 LYS A C 1
ATOM 655 O O . LYS A 1 83 ? -13.996 -5.144 21.422 1.00 70.69 83 LYS A O 1
ATOM 660 N N . GLY A 1 84 ? -14.252 -5.076 19.195 1.00 73.81 84 GLY A N 1
ATOM 661 C CA . GLY A 1 84 ? -13.241 -6.105 18.946 1.00 73.81 84 GLY A CA 1
ATOM 662 C C . GLY A 1 84 ? -11.815 -5.564 19.039 1.00 73.81 84 GLY A C 1
ATOM 663 O O . GLY A 1 84 ? -11.560 -4.545 19.675 1.00 73.81 84 GLY A O 1
ATOM 664 N N . ASP A 1 85 ? -10.882 -6.250 18.385 1.00 75.12 85 ASP A N 1
ATOM 665 C CA . ASP A 1 85 ? -9.439 -6.026 18.563 1.00 75.12 85 ASP A CA 1
ATOM 666 C C . ASP A 1 85 ? -8.946 -4.669 18.034 1.00 75.12 85 ASP A C 1
ATOM 668 O O . ASP A 1 85 ? -7.857 -4.200 18.375 1.00 75.12 85 ASP A O 1
ATOM 672 N N . TRP A 1 86 ? -9.773 -3.997 17.236 1.00 74.00 86 TRP A N 1
ATOM 673 C CA . TRP A 1 86 ? -9.518 -2.643 16.775 1.00 74.00 86 TRP A CA 1
ATOM 674 C C . TRP A 1 86 ? -9.829 -1.619 17.870 1.00 74.00 86 TRP A C 1
ATOM 676 O O . TRP A 1 86 ? -10.952 -1.522 18.367 1.00 74.00 86 TRP A O 1
ATOM 686 N N . LYS A 1 87 ? -8.842 -0.785 18.207 1.00 69.50 87 LYS A N 1
ATOM 687 C CA . LYS A 1 87 ? -9.039 0.375 19.086 1.00 69.50 87 LYS A CA 1
ATOM 688 C C . LYS A 1 87 ? -9.667 1.518 18.288 1.00 69.50 87 LYS A C 1
ATOM 690 O O . LYS A 1 87 ? -8.956 2.316 17.685 1.00 69.50 87 LYS A O 1
ATOM 695 N N . LEU A 1 88 ? -10.997 1.561 18.266 1.00 65.06 88 LEU A N 1
ATOM 696 C CA . LEU A 1 88 ? -11.772 2.536 17.497 1.00 65.06 88 LEU A CA 1
ATOM 697 C C . LEU A 1 88 ? -12.204 3.724 18.362 1.00 65.06 88 LEU A C 1
ATOM 699 O O . LEU A 1 88 ? -12.790 3.537 19.427 1.00 65.06 88 LEU A O 1
ATOM 703 N N . GLU A 1 89 ? -11.993 4.943 17.868 1.00 56.16 89 GLU A N 1
ATOM 704 C CA . GLU A 1 89 ? -12.756 6.120 18.293 1.00 56.16 89 GLU A CA 1
ATOM 705 C C . GLU A 1 89 ? -13.756 6.455 17.186 1.00 56.16 89 GLU A C 1
ATOM 707 O O . GLU A 1 89 ? -13.399 6.498 16.008 1.00 56.16 89 GLU A O 1
ATOM 712 N N . SER A 1 90 ? -15.027 6.656 17.543 1.00 54.22 90 SER A N 1
ATOM 713 C CA . SER A 1 90 ? -16.042 7.089 16.582 1.00 54.22 90 SER A CA 1
ATOM 714 C C . SER A 1 90 ? -15.620 8.415 15.965 1.00 54.22 90 SER A C 1
ATOM 716 O O . SER A 1 90 ? -15.386 9.376 16.701 1.00 54.22 90 SER A O 1
ATOM 718 N N . ALA A 1 91 ? -15.567 8.483 14.635 1.00 55.69 91 ALA A N 1
ATOM 719 C CA . ALA A 1 91 ? -15.424 9.746 13.932 1.00 55.69 91 ALA A CA 1
ATOM 720 C C . ALA A 1 91 ? -16.683 10.587 14.199 1.00 55.69 91 ALA A C 1
ATOM 722 O O . ALA A 1 91 ? -17.686 10.466 13.501 1.00 55.69 91 ALA A O 1
ATOM 723 N N . SER A 1 92 ? -16.662 11.399 15.257 1.00 51.09 92 SER A N 1
ATOM 724 C CA . SER A 1 92 ? -17.703 12.391 15.497 1.00 51.09 92 SER A CA 1
ATOM 725 C C . SER A 1 92 ? -17.731 13.347 14.299 1.00 51.09 92 SER A C 1
ATOM 727 O O . SER A 1 92 ? -16.704 13.942 13.961 1.00 51.09 92 SER A O 1
ATOM 729 N N . ASP A 1 93 ? -18.905 13.461 13.679 1.00 47.38 93 ASP A N 1
ATOM 730 C CA . ASP A 1 93 ? -19.265 14.385 12.596 1.00 47.38 93 ASP A CA 1
ATOM 731 C C . ASP A 1 93 ? -18.683 14.113 11.196 1.00 47.38 93 ASP A C 1
ATOM 733 O O . ASP A 1 93 ? -18.168 15.021 10.536 1.00 47.38 93 ASP A O 1
ATOM 737 N N . GLN A 1 94 ? -18.832 12.891 10.673 1.00 50.06 94 GLN A N 1
ATOM 738 C CA . GLN A 1 94 ? -18.888 12.711 9.215 1.00 50.06 94 GLN A CA 1
ATOM 739 C C . GLN A 1 94 ? -20.350 12.694 8.753 1.00 50.06 94 GLN A C 1
ATOM 741 O O . GLN A 1 94 ? -21.129 11.828 9.144 1.00 50.06 94 GLN A O 1
ATOM 746 N N . GLN A 1 95 ? -20.729 13.690 7.942 1.00 46.06 95 GLN A N 1
ATOM 747 C CA . GLN A 1 95 ? -22.030 13.739 7.276 1.00 46.06 95 GLN A CA 1
ATOM 748 C C . GLN A 1 95 ? -22.178 12.494 6.397 1.00 46.06 95 GLN A C 1
ATOM 750 O O . GLN A 1 95 ? -21.508 12.359 5.374 1.00 46.06 95 GLN A O 1
ATOM 755 N N . ILE A 1 96 ? -23.049 11.588 6.833 1.00 51.59 96 ILE A N 1
ATOM 756 C CA . ILE A 1 96 ? -23.449 10.394 6.095 1.00 51.59 96 ILE A CA 1
ATOM 757 C C . ILE A 1 96 ? -24.019 10.853 4.750 1.00 51.59 96 ILE A C 1
ATOM 759 O O . ILE A 1 96 ? -24.955 11.657 4.723 1.00 51.59 96 ILE A O 1
ATOM 763 N N . GLN A 1 97 ? -23.446 10.379 3.640 1.00 52.62 97 GLN A N 1
ATOM 764 C CA . GLN A 1 97 ? -24.036 10.640 2.331 1.00 52.62 97 GLN A CA 1
ATOM 765 C C . GLN A 1 97 ? -25.434 9.997 2.283 1.00 52.62 97 GLN A C 1
ATOM 767 O O . GLN A 1 97 ? -25.561 8.814 2.603 1.00 52.62 97 GLN A O 1
ATOM 772 N N . PRO A 1 98 ? -26.482 10.752 1.912 1.00 48.00 98 PRO A N 1
ATOM 773 C CA . PRO A 1 98 ? -27.871 10.331 2.102 1.00 48.00 98 PRO A CA 1
ATOM 774 C C . PRO A 1 98 ? -28.314 9.134 1.241 1.00 48.00 98 PRO A C 1
ATOM 776 O O . PRO A 1 98 ? -29.348 8.545 1.544 1.00 48.00 98 PRO A O 1
ATOM 779 N N . ASP A 1 99 ? -27.536 8.740 0.227 1.00 54.97 99 ASP A N 1
ATOM 780 C CA . ASP A 1 99 ? -27.931 7.715 -0.751 1.00 54.97 99 ASP A CA 1
ATOM 781 C C . ASP A 1 99 ? -27.340 6.314 -0.495 1.00 54.97 99 ASP A C 1
ATOM 783 O O . ASP A 1 99 ? -27.621 5.379 -1.247 1.00 54.97 99 ASP A O 1
ATOM 787 N N . ASP A 1 100 ? -26.546 6.122 0.564 1.00 59.38 100 ASP A N 1
ATOM 788 C CA . ASP A 1 100 ? -25.975 4.808 0.878 1.00 59.38 100 ASP A CA 1
ATOM 789 C C . ASP A 1 100 ? -26.841 4.048 1.899 1.00 59.38 100 ASP A C 1
ATOM 791 O O . ASP A 1 100 ? -26.790 4.279 3.108 1.00 59.38 100 ASP A O 1
ATOM 795 N N . ILE A 1 101 ? -27.640 3.099 1.400 1.00 60.50 101 ILE A N 1
ATOM 796 C CA . ILE A 1 101 ? -28.505 2.214 2.205 1.00 60.50 101 ILE A CA 1
ATOM 797 C C . ILE A 1 101 ? -27.680 1.423 3.239 1.00 60.50 101 ILE A C 1
ATOM 799 O O . ILE A 1 101 ? -28.189 1.064 4.304 1.00 60.50 101 ILE A O 1
ATOM 803 N N . PHE A 1 102 ? -26.394 1.179 2.968 1.00 57.41 102 PHE A N 1
ATOM 804 C CA . PHE A 1 102 ? -25.495 0.489 3.890 1.00 57.41 102 PHE A CA 1
ATOM 805 C C . PHE A 1 102 ? -24.871 1.415 4.935 1.00 57.41 102 PHE A C 1
ATOM 807 O O . PHE A 1 102 ? -24.418 0.915 5.967 1.00 57.41 102 PHE A O 1
ATOM 814 N N . ALA A 1 103 ? -24.911 2.738 4.752 1.00 56.97 103 ALA A N 1
ATOM 815 C CA . ALA A 1 103 ? -24.361 3.686 5.720 1.00 56.97 103 ALA A CA 1
ATOM 816 C C . ALA A 1 103 ? -25.150 3.745 7.041 1.00 56.97 103 ALA A C 1
ATOM 818 O O . ALA A 1 103 ? -24.654 4.265 8.036 1.00 56.97 103 ALA A O 1
ATOM 819 N N . GLN A 1 104 ? -26.363 3.178 7.083 1.00 60.56 104 GLN A N 1
ATOM 820 C CA . GLN A 1 104 ? -27.109 2.973 8.333 1.00 60.56 104 GLN A CA 1
ATOM 821 C C . GLN A 1 104 ? -26.744 1.658 9.043 1.00 60.56 104 GLN A C 1
ATOM 823 O O . GLN A 1 104 ? -27.023 1.504 10.231 1.00 60.56 104 GLN A O 1
ATOM 828 N N . LEU A 1 105 ? -26.140 0.704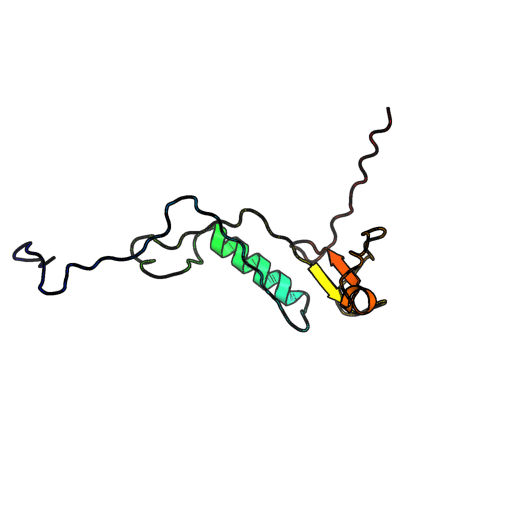 8.326 1.00 67.38 105 LEU A N 1
ATOM 829 C CA . LEU A 1 105 ? -25.761 -0.612 8.853 1.00 67.38 105 LEU A CA 1
ATOM 830 C C . LEU A 1 105 ? -24.304 -0.652 9.318 1.00 67.38 105 LEU A C 1
ATOM 832 O O . LEU A 1 105 ? -23.989 -1.361 10.271 1.00 67.38 105 LEU A O 1
ATOM 836 N N . TRP A 1 106 ? -23.430 0.112 8.664 1.00 72.50 106 TRP A N 1
ATOM 837 C CA . TRP A 1 106 ? -21.998 0.151 8.937 1.00 72.50 106 TRP A CA 1
ATOM 838 C C . TRP A 1 106 ? -21.565 1.564 9.308 1.00 72.50 106 TRP A C 1
ATOM 840 O O . TRP A 1 106 ? -21.973 2.538 8.686 1.00 72.50 106 TRP A O 1
ATOM 850 N N . THR A 1 107 ? -20.715 1.673 10.322 1.00 74.31 107 THR A N 1
ATOM 851 C CA . THR A 1 107 ? -20.022 2.910 10.679 1.00 74.31 107 THR A CA 1
ATOM 852 C C . THR A 1 107 ? -18.612 2.866 10.105 1.00 74.31 107 THR A C 1
ATOM 854 O O . THR A 1 107 ? -17.907 1.865 10.264 1.00 74.31 107 THR A O 1
ATOM 857 N N . THR A 1 108 ? -18.211 3.948 9.438 1.00 74.38 108 THR A N 1
ATOM 858 C CA . THR A 1 108 ? -16.860 4.113 8.897 1.00 74.38 108 THR A CA 1
ATOM 859 C C . THR A 1 108 ? -15.940 4.708 9.955 1.00 74.38 108 THR A C 1
ATOM 861 O O . THR A 1 108 ? -16.255 5.727 10.573 1.00 74.38 108 THR A O 1
ATOM 864 N N . TYR A 1 109 ? -14.780 4.087 10.138 1.00 75.12 109 TYR 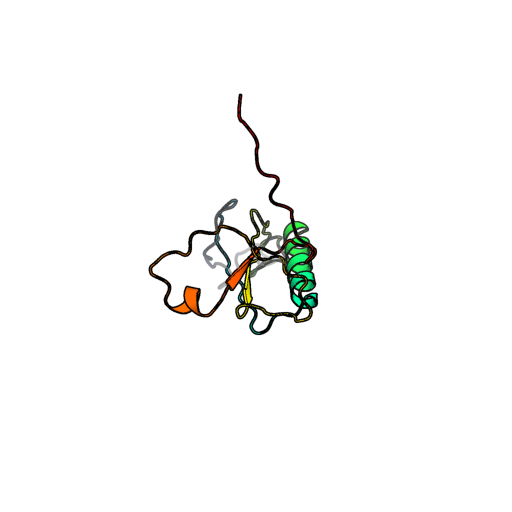A N 1
ATOM 865 C CA . TYR A 1 109 ? -13.728 4.542 11.034 1.00 75.12 109 TYR A CA 1
ATOM 866 C C . TYR A 1 109 ? -12.448 4.763 10.217 1.00 75.12 109 TYR A C 1
ATOM 868 O O . TYR A 1 109 ? -11.885 3.782 9.723 1.00 75.12 109 TYR A O 1
ATOM 876 N N . PRO A 1 110 ? -11.972 6.013 10.057 1.00 73.75 110 PRO A N 1
ATOM 877 C CA . PRO A 1 110 ? -10.684 6.259 9.427 1.00 73.75 110 PRO A CA 1
ATOM 878 C C . PRO A 1 110 ? -9.568 5.717 10.326 1.00 73.75 110 PRO A C 1
ATOM 880 O O . PRO A 1 110 ? -9.529 6.001 11.528 1.00 73.75 110 PRO A O 1
ATOM 883 N N . ILE A 1 111 ? -8.659 4.938 9.746 1.00 75.19 111 ILE A N 1
ATOM 884 C CA . ILE A 1 111 ? -7.532 4.313 10.446 1.00 75.19 111 ILE A CA 1
ATOM 885 C C . ILE A 1 111 ? -6.216 4.879 9.910 1.00 75.19 111 ILE A C 1
ATOM 887 O O . ILE A 1 111 ? -6.111 5.285 8.756 1.00 75.19 111 ILE A O 1
ATOM 891 N N . THR A 1 112 ? -5.190 4.905 10.751 1.00 67.31 112 THR A N 1
ATOM 892 C CA . THR A 1 112 ? -3.832 5.309 10.362 1.00 67.31 112 THR A CA 1
ATOM 893 C C . THR A 1 112 ? -2.981 4.101 10.006 1.00 67.31 112 THR A C 1
ATOM 895 O O . THR A 1 112 ? -3.278 2.987 10.427 1.00 67.31 112 THR A O 1
ATOM 898 N N . GLU A 1 113 ? -1.859 4.337 9.327 1.00 58.94 113 GLU A N 1
ATOM 899 C CA . GLU A 1 113 ? -0.876 3.321 8.913 1.00 58.94 113 GLU A CA 1
ATOM 900 C C . GLU A 1 113 ? -0.337 2.440 10.061 1.00 58.94 113 GLU A C 1
ATOM 902 O O . GLU A 1 113 ? 0.125 1.327 9.828 1.00 58.94 113 GLU A O 1
ATOM 907 N N . THR A 1 114 ? -0.404 2.895 11.317 1.00 55.41 114 THR A N 1
ATOM 908 C CA . THR A 1 114 ? 0.043 2.127 12.495 1.00 55.41 114 THR A CA 1
ATOM 909 C C . THR A 1 114 ? -1.084 1.374 13.204 1.00 55.41 114 THR A C 1
ATOM 911 O O . THR A 1 114 ? -0.854 0.766 14.251 1.00 55.41 114 THR A O 1
ATOM 914 N N . GLY A 1 115 ? -2.318 1.452 12.695 1.00 51.41 115 GLY A N 1
ATOM 915 C CA . GLY A 1 115 ? -3.510 1.008 13.419 1.00 51.41 115 GLY A CA 1
ATOM 916 C C . GLY A 1 115 ? -3.811 1.849 14.669 1.00 51.41 115 GLY A C 1
ATOM 917 O O . GLY A 1 115 ? -4.681 1.485 15.458 1.00 51.41 115 GLY A O 1
ATOM 918 N N . LEU A 1 116 ? -3.097 2.967 14.869 1.00 47.22 116 LEU A N 1
ATOM 919 C CA . LEU A 1 116 ? -3.247 3.889 15.995 1.00 47.22 116 LEU A CA 1
ATOM 920 C C . LEU A 1 116 ? -3.571 5.300 15.495 1.00 47.22 116 LEU A C 1
ATOM 922 O O . LEU A 1 116 ? -2.718 6.008 14.964 1.00 47.22 116 LEU A O 1
ATOM 926 N N . TYR A 1 117 ? -4.831 5.671 15.688 1.00 52.53 117 TYR A N 1
ATOM 927 C CA . TYR A 1 117 ? -5.499 6.951 15.440 1.00 52.53 117 TYR A CA 1
ATOM 928 C C . TYR A 1 117 ? -4.637 8.220 15.228 1.00 52.53 117 TYR A C 1
ATOM 930 O O . TYR A 1 117 ? -3.753 8.545 16.022 1.00 52.53 117 TYR A O 1
ATOM 938 N N . VAL A 1 118 ? -5.008 9.024 14.218 1.00 41.28 118 VAL A N 1
ATOM 939 C CA . VAL A 1 118 ? -4.617 10.435 14.075 1.00 41.28 118 VAL A CA 1
ATOM 940 C C . VAL A 1 118 ? -5.775 11.255 14.619 1.00 41.28 118 VAL A C 1
ATOM 942 O O . VAL A 1 118 ? -6.846 11.344 14.020 1.00 41.28 118 VAL A O 1
ATOM 945 N N . LYS A 1 119 ? -5.533 11.901 15.759 1.00 34.53 119 LYS A N 1
ATOM 946 C CA . LYS A 1 119 ? -6.377 12.979 16.267 1.00 34.53 119 LYS A CA 1
ATOM 947 C C . LYS A 1 119 ? -6.536 14.023 15.166 1.00 34.53 119 LYS A C 1
ATOM 949 O O . LYS A 1 119 ? -5.553 14.651 14.776 1.00 34.53 119 LYS A O 1
ATOM 954 N N . LYS A 1 120 ? -7.767 14.245 14.695 1.00 36.09 120 LYS A N 1
ATOM 955 C CA . LYS A 1 120 ? -8.107 15.428 13.897 1.00 36.09 12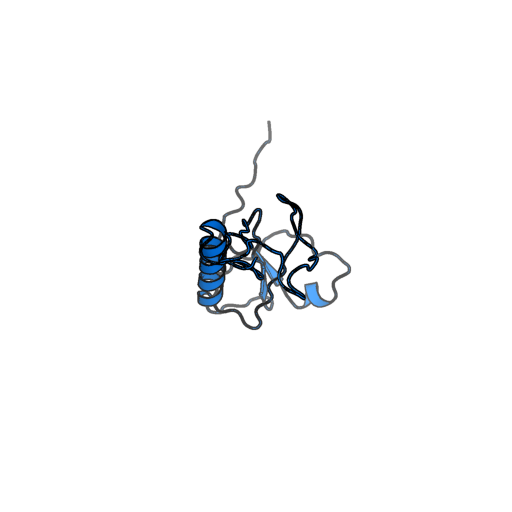0 LYS A CA 1
ATOM 956 C C . LYS A 1 120 ? -7.776 16.643 14.766 1.00 36.09 120 LYS A C 1
ATOM 958 O O . LYS A 1 120 ? -8.518 16.984 15.686 1.00 36.09 120 LYS A O 1
ATOM 963 N N . VAL A 1 121 ? -6.616 17.259 14.543 1.00 34.47 121 VAL A N 1
ATOM 964 C CA . VAL A 1 121 ? -6.306 18.562 15.127 1.00 34.47 121 VAL A CA 1
ATOM 965 C C . VAL A 1 121 ? -7.277 19.524 14.465 1.00 34.47 121 VAL A C 1
ATOM 967 O O . VAL A 1 121 ? -7.112 19.898 13.305 1.00 34.47 121 VAL A O 1
ATOM 970 N N . GLY A 1 122 ? -8.350 19.853 15.183 1.00 33.41 122 GLY A N 1
ATOM 971 C CA . GLY A 1 122 ? -9.239 20.932 14.799 1.00 33.41 122 GLY A CA 1
ATOM 972 C C . GLY A 1 122 ? -8.392 22.175 14.571 1.00 33.41 122 GLY A C 1
ATOM 973 O O . GLY A 1 122 ? -7.727 22.658 15.487 1.00 33.41 122 GLY A O 1
ATOM 974 N N . LYS A 1 123 ? -8.394 22.683 13.338 1.00 29.48 123 LYS A N 1
ATOM 975 C CA . LYS A 1 123 ? -7.998 24.062 13.082 1.00 29.48 123 LYS A CA 1
ATOM 976 C C . LYS A 1 123 ? -9.002 24.942 13.827 1.00 29.48 123 LYS A C 1
ATOM 978 O O . LYS A 1 123 ? -10.089 25.208 13.328 1.00 29.48 123 LYS A O 1
ATOM 983 N N . LEU A 1 124 ? -8.631 25.389 15.022 1.00 44.09 124 LEU A N 1
ATOM 984 C CA . LEU A 1 124 ? -9.049 26.700 15.490 1.00 44.09 124 LEU A CA 1
ATOM 985 C C . LEU A 1 124 ? -8.265 27.709 14.650 1.00 44.09 124 LEU A C 1
ATOM 987 O O . LEU A 1 124 ? -7.077 27.917 14.865 1.00 44.09 124 LEU A O 1
ATOM 991 N N . ALA A 1 125 ? -8.930 28.285 13.658 1.00 31.70 125 ALA A N 1
ATOM 992 C CA . ALA A 1 125 ? -8.547 29.572 13.097 1.00 31.70 125 ALA A CA 1
ATOM 993 C C . ALA A 1 125 ? -9.780 30.471 13.198 1.00 31.70 125 ALA A C 1
ATOM 995 O O . ALA A 1 125 ? -10.509 30.682 12.233 1.00 31.70 125 ALA A O 1
ATOM 996 N N . GLY A 1 126 ? -10.059 30.888 14.432 1.00 38.00 126 GLY A N 1
ATOM 997 C CA . GLY A 1 126 ? -10.810 32.097 14.715 1.00 38.00 126 GLY A CA 1
ATOM 998 C C . GLY A 1 126 ? -9.810 33.165 15.148 1.00 38.00 126 GLY A C 1
ATOM 999 O O . GLY A 1 126 ? -9.027 32.896 16.060 1.00 38.00 126 GLY A O 1
ATOM 1000 N N . LEU A 1 127 ? -9.928 34.328 14.497 1.00 32.91 127 LEU A N 1
ATOM 1001 C CA . LEU A 1 127 ? -9.172 35.586 14.623 1.00 32.91 127 LEU A CA 1
ATOM 1002 C C . LEU A 1 127 ? -7.846 35.658 13.854 1.00 32.91 127 LEU A C 1
ATOM 1004 O O . LEU A 1 127 ? -6.863 34.999 14.248 1.00 32.91 127 LEU A O 1
#

Sequence (127 aa):
MDRITHAAREGGLHYFLEFSPNQTFDVVLRVVNPDPVHLGLIALWEREIDTGILRVGGLTSIGRGRLKVENSQHDLFALPGYKGDWKLESASDQQIQPDDIFAQLWTTYPITETGLYVKKVGKLAGL